Protein AF-A0A317Z436-F1 (afdb_monomer_lite)

Foldseek 3Di:
DADPAQAAPRHPVDDPVPVVSNVVSQVVLVVQQADEDQDDNHVVSCCVRHVDDPNRYDDPHDPVCVVVVVDPPVVVVVVVCVVVVHDDDDDDDDDDDD

Sequence (98 aa):
AGALKKFGLEDHSVDLTQKEHVDQYCAVYQATDKYLVGGQQMADCFEKAFGARYEQLLSFGSPRLTTYRHIDRHAHQQKLKKQLGIQNKVAVYLPTYR

Radius of gyration: 19.12 Å; chains: 1; bounding box: 45×23×46 Å

Structure (mmCIF, N/CA/C/O backbone):
data_AF-A0A317Z436-F1
#
_entry.id   AF-A0A317Z436-F1
#
loop_
_atom_site.group_PDB
_atom_site.id
_atom_site.type_symbol
_atom_site.label_atom_id
_atom_site.label_alt_id
_atom_site.label_comp_id
_atom_site.label_asym_id
_atom_site.label_entity_id
_atom_site.label_seq_id
_atom_site.pdbx_PDB_ins_code
_atom_site.Cartn_x
_atom_site.Cartn_y
_atom_site.Cartn_z
_atom_site.occupancy
_atom_site.B_iso_or_equiv
_atom_site.auth_seq_id
_atom_site.auth_comp_id
_atom_site.auth_asym_id
_atom_site.auth_atom_id
_atom_site.pdbx_PDB_model_num
ATOM 1 N N . ALA A 1 1 ? -1.750 7.491 2.960 1.00 50.31 1 ALA A N 1
ATOM 2 C CA . ALA A 1 1 ? -1.265 6.146 3.337 1.00 50.31 1 ALA A CA 1
ATOM 3 C C . ALA A 1 1 ? -0.104 5.811 2.419 1.00 50.31 1 ALA A C 1
ATOM 5 O O . ALA A 1 1 ? -0.363 5.550 1.263 1.00 50.31 1 ALA A O 1
ATOM 6 N N . GLY A 1 2 ? 1.143 5.922 2.872 1.00 59.59 2 GLY A N 1
ATOM 7 C CA . GLY A 1 2 ? 2.305 5.444 2.110 1.00 59.59 2 GLY A CA 1
ATOM 8 C C . GLY A 1 2 ? 2.693 4.040 2.569 1.00 59.59 2 GLY A C 1
ATOM 9 O O . GLY A 1 2 ? 2.213 3.583 3.611 1.00 59.59 2 GLY A O 1
ATOM 10 N N . ALA A 1 3 ? 3.552 3.358 1.818 1.00 79.19 3 ALA A N 1
ATOM 11 C CA . ALA A 1 3 ? 4.185 2.153 2.336 1.00 79.19 3 ALA A CA 1
ATOM 12 C C . ALA A 1 3 ? 5.232 2.525 3.394 1.00 79.19 3 ALA A C 1
ATOM 14 O O . ALA A 1 3 ? 5.934 3.524 3.264 1.00 79.19 3 ALA A O 1
ATOM 15 N N . LEU A 1 4 ? 5.330 1.717 4.450 1.00 85.06 4 LEU A N 1
ATOM 16 C CA . LEU A 1 4 ? 6.346 1.885 5.498 1.00 85.06 4 LEU A CA 1
ATOM 17 C C . LEU A 1 4 ? 7.667 1.189 5.146 1.00 85.06 4 LEU A C 1
ATOM 19 O O . LEU A 1 4 ? 8.717 1.559 5.659 1.00 85.06 4 LEU A O 1
ATOM 23 N N . LYS A 1 5 ? 7.602 0.167 4.291 1.00 90.56 5 LYS A N 1
ATOM 24 C CA . LYS A 1 5 ? 8.758 -0.558 3.764 1.00 90.56 5 LYS A CA 1
ATOM 25 C C . LYS A 1 5 ? 8.946 -0.183 2.301 1.00 90.56 5 LYS A C 1
ATOM 27 O O . LYS A 1 5 ? 7.969 0.173 1.643 1.00 90.56 5 LYS A O 1
ATOM 32 N N . LYS A 1 6 ? 10.175 -0.304 1.806 1.00 94.31 6 LYS A N 1
ATOM 33 C CA . LYS A 1 6 ? 10.424 -0.332 0.365 1.00 94.31 6 LYS A CA 1
ATOM 34 C C . LYS A 1 6 ? 9.883 -1.638 -0.220 1.00 94.31 6 LYS A C 1
ATOM 36 O O . LYS A 1 6 ? 9.806 -2.634 0.495 1.00 94.31 6 LYS A O 1
ATOM 41 N N . PHE A 1 7 ? 9.447 -1.590 -1.470 1.00 95.25 7 PHE A N 1
ATOM 42 C CA . PHE A 1 7 ? 8.847 -2.708 -2.194 1.00 95.25 7 PHE A CA 1
ATOM 43 C C . PHE A 1 7 ? 9.019 -2.477 -3.698 1.00 95.25 7 PHE A C 1
ATOM 45 O O . PHE A 1 7 ? 9.425 -1.397 -4.131 1.00 95.25 7 PHE A O 1
ATOM 52 N N . GLY A 1 8 ? 8.679 -3.489 -4.492 1.00 95.31 8 GLY A N 1
ATOM 53 C CA . GLY A 1 8 ? 8.833 -3.444 -5.940 1.00 95.31 8 GLY A CA 1
ATOM 54 C C . GLY A 1 8 ? 10.281 -3.190 -6.343 1.00 95.31 8 GLY A C 1
ATOM 55 O O . GLY A 1 8 ? 11.178 -3.811 -5.788 1.00 95.31 8 GLY A O 1
ATOM 56 N N . LEU A 1 9 ? 10.515 -2.276 -7.281 1.00 96.00 9 LEU A N 1
ATOM 57 C CA . LEU A 1 9 ? 11.865 -1.928 -7.734 1.00 96.00 9 LEU A CA 1
ATOM 58 C C . LEU A 1 9 ? 12.697 -1.194 -6.670 1.00 96.00 9 LEU A C 1
ATOM 60 O O . LEU A 1 9 ? 13.911 -1.099 -6.807 1.00 96.00 9 LEU A O 1
ATOM 64 N N . GLU A 1 10 ? 12.073 -0.682 -5.606 1.00 95.38 10 GLU A N 1
ATOM 65 C CA . GLU A 1 10 ? 12.801 -0.096 -4.476 1.00 95.38 10 GLU A CA 1
ATOM 66 C C . GLU A 1 10 ? 13.180 -1.136 -3.408 1.00 95.38 10 GLU A C 1
ATOM 68 O O . GLU A 1 10 ? 13.890 -0.797 -2.456 1.00 95.38 10 GLU A O 1
ATOM 73 N N . ASP A 1 11 ? 12.689 -2.376 -3.514 1.00 94.75 11 ASP A N 1
ATOM 74 C CA . ASP A 1 11 ? 13.004 -3.431 -2.554 1.00 94.75 11 ASP A CA 1
ATOM 75 C C . ASP A 1 11 ? 14.506 -3.752 -2.567 1.00 94.75 11 ASP A C 1
ATOM 77 O O . ASP A 1 11 ? 15.130 -3.870 -3.620 1.00 94.75 11 ASP A O 1
ATOM 81 N N . HIS A 1 12 ? 15.095 -3.916 -1.382 1.00 92.06 12 HIS A N 1
ATOM 82 C CA . HIS A 1 12 ? 16.523 -4.191 -1.250 1.00 92.06 12 HIS A CA 1
ATOM 83 C C . HIS A 1 12 ? 16.919 -5.565 -1.803 1.00 92.06 12 HIS A C 1
ATOM 85 O O . HIS A 1 12 ? 18.103 -5.815 -2.008 1.00 92.06 12 HIS A O 1
ATOM 91 N N . SER A 1 13 ? 15.965 -6.491 -1.955 1.00 91.06 13 SER A N 1
ATOM 92 C CA . SER A 1 13 ? 16.231 -7.821 -2.499 1.00 91.06 13 SER A CA 1
ATOM 93 C C . SER A 1 13 ? 16.292 -7.834 -4.024 1.00 91.06 13 SER A C 1
ATOM 95 O O . SER A 1 13 ? 16.621 -8.868 -4.600 1.00 91.06 13 SER A O 1
ATOM 97 N N . VAL A 1 14 ? 15.929 -6.731 -4.684 1.00 92.62 14 VAL A N 1
ATOM 98 C CA . VAL A 1 14 ? 15.920 -6.631 -6.143 1.00 92.62 14 VAL A CA 1
ATOM 99 C C . VAL A 1 14 ? 17.258 -6.073 -6.613 1.00 92.62 14 VAL A C 1
ATOM 101 O O . VAL A 1 14 ? 17.591 -4.914 -6.369 1.00 92.62 14 VAL A O 1
ATOM 104 N N . ASP A 1 15 ? 18.024 -6.902 -7.319 1.00 94.75 15 ASP A N 1
ATOM 105 C CA . ASP A 1 15 ? 19.227 -6.453 -8.011 1.00 94.75 15 ASP A CA 1
ATOM 106 C C . ASP A 1 15 ? 18.846 -5.764 -9.326 1.00 94.75 15 ASP A C 1
ATOM 108 O O . ASP A 1 15 ? 18.521 -6.406 -10.326 1.00 94.75 15 ASP A O 1
ATOM 112 N N . LEU A 1 16 ? 18.904 -4.433 -9.325 1.00 94.25 16 LEU A N 1
ATOM 113 C CA . LEU A 1 16 ? 18.575 -3.613 -10.491 1.00 94.25 16 LEU A CA 1
ATOM 114 C C . LEU A 1 16 ? 19.579 -3.753 -11.644 1.00 94.25 16 LEU A C 1
ATOM 116 O O . LEU A 1 16 ? 19.287 -3.325 -12.760 1.00 94.25 16 LEU A O 1
ATOM 120 N N . THR A 1 17 ? 20.754 -4.340 -11.401 1.00 96.00 17 THR A N 1
ATOM 121 C CA . THR A 1 17 ? 21.726 -4.631 -12.463 1.00 96.00 17 THR A CA 1
ATOM 122 C C . THR A 1 17 ? 21.353 -5.889 -13.247 1.00 96.00 17 THR A C 1
ATOM 124 O O . THR A 1 17 ? 21.742 -6.036 -14.409 1.00 96.00 17 THR A O 1
ATOM 127 N N . GLN A 1 18 ? 20.532 -6.767 -12.662 1.00 96.31 18 GLN A N 1
ATOM 128 C CA . GLN A 1 18 ? 20.086 -7.997 -13.296 1.00 96.31 18 GLN A CA 1
ATOM 129 C C . GLN A 1 18 ? 18.805 -7.776 -14.106 1.00 96.31 18 GLN A C 1
ATOM 131 O O . GLN A 1 18 ? 17.677 -7.954 -13.641 1.00 96.31 18 GLN A O 1
ATOM 136 N N . LYS A 1 19 ? 19.003 -7.424 -15.375 1.00 95.75 19 LYS A N 1
ATOM 137 C CA . LYS A 1 19 ? 17.932 -7.020 -16.288 1.00 95.75 19 LYS A CA 1
ATOM 138 C C . LYS A 1 19 ? 16.771 -8.015 -16.392 1.00 95.75 19 LYS A C 1
ATOM 140 O O . LYS A 1 19 ? 15.625 -7.596 -16.328 1.00 95.75 19 LYS A O 1
ATOM 145 N N . GLU A 1 20 ? 17.048 -9.314 -16.481 1.00 95.69 20 GLU A N 1
ATOM 146 C CA . GLU A 1 20 ? 15.998 -10.338 -16.605 1.00 95.69 20 GLU A CA 1
ATOM 147 C C . GLU A 1 20 ? 15.038 -10.350 -15.409 1.00 95.69 20 GLU A C 1
ATOM 149 O O . GLU A 1 20 ? 13.830 -10.503 -15.580 1.00 95.69 20 GLU A O 1
ATOM 154 N N . HIS A 1 21 ? 15.557 -10.157 -14.194 1.00 92.94 21 HIS A N 1
ATOM 155 C CA . HIS A 1 21 ? 14.727 -10.111 -12.992 1.00 92.94 21 HIS A CA 1
ATOM 156 C C . HIS A 1 21 ? 13.908 -8.823 -12.947 1.00 92.94 21 HIS A C 1
ATOM 158 O O . HIS A 1 21 ? 12.715 -8.860 -12.652 1.00 92.94 21 HIS A O 1
ATOM 164 N N . VAL A 1 22 ? 14.515 -7.689 -13.301 1.00 96.31 22 VAL A N 1
ATOM 165 C CA . VAL A 1 22 ? 13.791 -6.416 -13.412 1.00 96.31 22 VAL A CA 1
ATOM 166 C C . VAL A 1 22 ? 12.666 -6.518 -14.445 1.00 96.31 22 VAL A C 1
ATOM 168 O O . VAL A 1 22 ? 11.548 -6.085 -14.170 1.00 96.31 22 VAL A O 1
ATOM 171 N N . ASP A 1 23 ? 12.917 -7.145 -15.593 1.00 96.62 23 ASP A N 1
ATOM 172 C CA . ASP A 1 23 ? 11.928 -7.314 -16.659 1.00 96.62 23 ASP A CA 1
ATOM 173 C C . ASP A 1 23 ? 10.727 -8.160 -16.195 1.00 96.62 23 ASP A C 1
ATOM 175 O O . ASP A 1 23 ? 9.587 -7.841 -16.535 1.00 96.62 23 ASP A O 1
ATOM 179 N N . GLN A 1 24 ? 10.939 -9.175 -15.348 1.00 94.88 24 GLN A N 1
ATOM 180 C CA . GLN A 1 24 ? 9.847 -9.955 -14.744 1.00 94.88 24 GLN A CA 1
ATOM 181 C C . GLN A 1 24 ? 8.960 -9.106 -13.821 1.00 94.88 24 GLN A C 1
ATOM 183 O O . GLN A 1 24 ? 7.733 -9.199 -13.886 1.00 94.88 24 GLN A O 1
ATOM 188 N N . TYR A 1 25 ? 9.563 -8.253 -12.987 1.00 95.56 25 TYR A N 1
ATOM 189 C CA . TYR A 1 25 ? 8.822 -7.307 -12.145 1.00 95.56 25 TYR A CA 1
ATOM 190 C C . TYR A 1 25 ? 8.030 -6.320 -13.012 1.00 95.56 25 TYR A C 1
ATOM 192 O O . TYR A 1 25 ? 6.824 -6.138 -12.829 1.00 95.56 25 TYR A O 1
ATOM 200 N N . CYS A 1 26 ? 8.698 -5.732 -14.005 1.00 96.50 26 CYS A N 1
ATOM 201 C CA . CYS A 1 26 ? 8.100 -4.783 -14.934 1.00 96.50 26 CYS A CA 1
ATOM 202 C C . CYS A 1 26 ? 6.947 -5.393 -15.737 1.00 96.50 26 CYS A C 1
ATOM 204 O O . CYS A 1 26 ? 5.961 -4.697 -15.956 1.00 96.50 26 CYS A O 1
ATOM 206 N N . ALA A 1 27 ? 7.008 -6.671 -16.122 1.00 97.12 27 ALA A N 1
ATOM 207 C CA . ALA A 1 27 ? 5.922 -7.332 -16.846 1.00 97.12 27 ALA A CA 1
ATOM 208 C C . ALA A 1 27 ? 4.600 -7.314 -16.057 1.00 97.12 27 ALA A C 1
ATOM 210 O O . ALA A 1 27 ? 3.539 -7.051 -16.622 1.00 97.12 27 ALA A O 1
ATOM 211 N N . VAL A 1 28 ? 4.657 -7.522 -14.736 1.00 95.31 28 VAL A N 1
ATOM 212 C CA . VAL A 1 28 ? 3.476 -7.437 -13.859 1.00 95.31 28 VAL A CA 1
ATOM 213 C C . VAL A 1 28 ? 2.980 -5.995 -13.747 1.00 95.31 28 VAL A C 1
ATOM 215 O O . VAL A 1 28 ? 1.777 -5.735 -13.812 1.00 95.31 28 VAL A O 1
ATOM 218 N N . TYR A 1 29 ? 3.895 -5.039 -13.593 1.00 96.50 29 TYR A N 1
ATOM 219 C CA . TYR A 1 29 ? 3.531 -3.631 -13.421 1.00 96.50 29 TYR A CA 1
ATOM 220 C C . TYR A 1 29 ? 2.941 -3.029 -14.698 1.00 96.50 29 TYR A C 1
ATOM 222 O O . TYR A 1 29 ? 1.930 -2.334 -14.648 1.00 96.50 29 TYR A O 1
ATOM 230 N N . GLN A 1 30 ? 3.498 -3.371 -15.857 1.00 95.88 30 GLN A N 1
ATOM 231 C CA . GLN A 1 30 ? 3.020 -2.919 -17.164 1.00 95.88 30 GLN A CA 1
ATOM 232 C C . GLN A 1 30 ? 1.671 -3.532 -17.552 1.00 95.88 30 GLN A C 1
ATOM 234 O O . GLN A 1 30 ? 0.926 -2.912 -18.306 1.00 95.88 30 GLN A O 1
ATOM 239 N N . ALA A 1 31 ? 1.318 -4.698 -17.002 1.00 97.19 31 ALA A N 1
ATOM 240 C CA . ALA A 1 31 ? -0.010 -5.288 -17.160 1.00 97.19 31 ALA A CA 1
ATOM 241 C C . ALA A 1 31 ? -1.102 -4.562 -16.345 1.00 97.19 31 ALA A C 1
ATOM 243 O O . ALA A 1 31 ? -2.281 -4.883 -16.477 1.00 97.19 31 ALA A O 1
ATOM 244 N N . THR A 1 32 ? -0.736 -3.605 -15.483 1.00 96.75 32 THR A N 1
ATOM 245 C CA . THR A 1 32 ? -1.695 -2.870 -14.651 1.00 96.75 32 THR A CA 1
ATOM 246 C C . THR A 1 32 ? -2.121 -1.558 -15.314 1.00 96.75 32 THR A C 1
ATOM 248 O O . THR A 1 32 ? -1.367 -0.585 -15.362 1.00 96.75 32 THR A O 1
ATOM 251 N N . ASP A 1 33 ? -3.375 -1.485 -15.763 1.00 97.94 33 ASP A N 1
ATOM 252 C CA . ASP A 1 33 ? -3.907 -0.282 -16.417 1.00 97.94 33 ASP A CA 1
ATOM 253 C C . ASP A 1 33 ? -4.049 0.911 -15.467 1.00 97.94 33 ASP A C 1
ATOM 255 O O . ASP A 1 33 ? -3.777 2.055 -15.845 1.00 97.94 33 ASP A O 1
ATOM 259 N N . LYS A 1 34 ? -4.519 0.653 -14.239 1.00 97.75 34 LYS A N 1
ATOM 260 C CA . LYS A 1 34 ? -4.818 1.670 -13.227 1.00 97.75 34 LYS A CA 1
ATOM 261 C C . LYS A 1 34 ? -4.479 1.183 -11.820 1.00 97.75 34 LYS A C 1
ATOM 263 O O . LYS A 1 34 ? -4.771 0.047 -11.459 1.00 97.75 34 LYS A O 1
ATOM 268 N N . TYR A 1 35 ? -3.976 2.091 -10.993 1.00 96.62 35 TYR A N 1
ATOM 269 C CA . TYR A 1 35 ? -3.699 1.889 -9.578 1.00 96.62 35 TYR A CA 1
ATOM 270 C C . TYR A 1 35 ? -4.607 2.770 -8.729 1.00 96.62 35 TYR A C 1
ATOM 272 O O . TYR A 1 35 ? -4.612 3.990 -8.868 1.00 96.62 35 TYR A O 1
ATOM 280 N N . LEU A 1 36 ? -5.336 2.170 -7.791 1.00 96.06 36 LEU A N 1
ATOM 281 C CA . LEU A 1 36 ? -6.028 2.930 -6.753 1.00 96.06 36 LEU A CA 1
ATOM 282 C C . LEU A 1 36 ? -5.023 3.394 -5.701 1.00 96.06 36 LEU A C 1
ATOM 284 O O . LEU A 1 36 ? -4.294 2.578 -5.137 1.00 96.06 36 LEU A O 1
ATOM 288 N N . VAL A 1 37 ? -5.024 4.691 -5.401 1.00 95.25 37 VAL A N 1
ATOM 289 C CA . VAL A 1 37 ? -4.126 5.278 -4.404 1.00 95.25 37 VAL A CA 1
ATOM 290 C C . VAL A 1 37 ? -4.892 5.920 -3.253 1.00 95.25 37 VAL A C 1
ATOM 292 O O . VAL A 1 37 ? -5.913 6.591 -3.414 1.00 95.25 37 VAL A O 1
ATOM 295 N N . GLY A 1 38 ? -4.370 5.696 -2.045 1.00 91.94 38 GLY A N 1
ATOM 296 C CA . GLY A 1 38 ? -4.924 6.184 -0.782 1.00 91.94 38 GLY A CA 1
ATOM 297 C C . GLY A 1 38 ? -4.675 7.669 -0.496 1.00 91.94 38 GLY A C 1
ATOM 298 O O . GLY A 1 38 ? -5.163 8.181 0.509 1.00 91.94 38 GLY A O 1
ATOM 299 N N . GLY A 1 39 ? -3.854 8.330 -1.310 1.00 91.81 39 GLY A N 1
ATOM 300 C CA . GLY A 1 39 ? -3.399 9.710 -1.146 1.00 91.81 39 GLY A CA 1
ATOM 301 C C . GLY A 1 39 ? -2.043 9.925 -1.821 1.00 91.81 39 GLY A C 1
ATOM 302 O O . GLY A 1 39 ? -1.428 8.957 -2.268 1.00 91.81 39 GLY A O 1
ATOM 303 N N . GLN A 1 40 ? -1.568 11.174 -1.849 1.00 93.25 40 GLN A N 1
ATOM 304 C CA . GLN A 1 40 ? -0.376 11.560 -2.616 1.00 93.25 40 GLN A CA 1
ATOM 305 C C . GLN A 1 40 ? 0.871 10.749 -2.248 1.00 93.25 40 GLN A C 1
ATOM 307 O O . GLN A 1 40 ? 1.548 10.248 -3.131 1.00 93.25 40 GLN A O 1
ATOM 312 N N . GLN A 1 41 ? 1.119 10.488 -0.959 1.00 94.06 41 GLN A N 1
ATOM 313 C CA . GLN A 1 41 ? 2.303 9.704 -0.583 1.00 94.06 41 GLN A CA 1
ATOM 314 C C . GLN A 1 41 ? 2.289 8.275 -1.156 1.00 94.06 41 GLN A C 1
ATOM 316 O O . GLN A 1 41 ? 3.342 7.675 -1.323 1.00 94.06 41 GLN A O 1
ATOM 321 N N . MET A 1 42 ? 1.109 7.700 -1.427 1.00 95.06 42 MET A N 1
ATOM 322 C CA . MET A 1 42 ? 1.010 6.384 -2.070 1.00 95.06 42 MET A CA 1
ATOM 323 C C . MET A 1 42 ? 1.324 6.461 -3.559 1.00 95.06 42 MET A C 1
ATOM 325 O O . MET A 1 42 ? 1.978 5.563 -4.075 1.00 95.06 42 MET A O 1
ATOM 329 N N . ALA A 1 43 ? 0.843 7.520 -4.219 1.00 96.00 43 ALA A N 1
ATOM 330 C CA . ALA A 1 43 ? 1.148 7.807 -5.614 1.00 96.00 43 ALA A CA 1
ATOM 331 C C . ALA A 1 43 ? 2.664 7.902 -5.807 1.00 96.00 43 ALA A C 1
ATOM 333 O O . ALA A 1 43 ? 3.215 7.118 -6.572 1.00 96.00 43 ALA A O 1
ATOM 334 N N . ASP A 1 44 ? 3.340 8.722 -4.998 1.00 95.38 44 ASP A N 1
ATOM 335 C CA . ASP A 1 44 ? 4.796 8.895 -5.062 1.00 95.38 44 ASP A CA 1
ATOM 33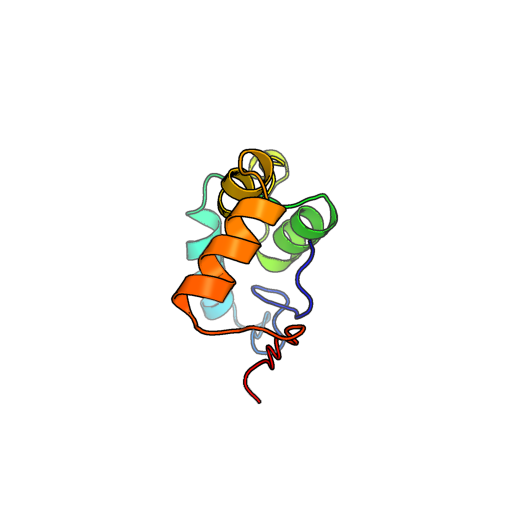6 C C . ASP A 1 44 ? 5.554 7.569 -4.851 1.00 95.38 44 ASP A C 1
ATOM 338 O O . ASP A 1 44 ? 6.583 7.320 -5.478 1.00 95.38 44 ASP A O 1
ATOM 342 N N . CYS A 1 45 ? 5.059 6.698 -3.960 1.00 95.88 45 CYS A N 1
ATOM 343 C CA . CYS A 1 45 ? 5.626 5.361 -3.780 1.00 95.88 45 CYS A CA 1
ATOM 344 C C . CYS A 1 45 ? 5.412 4.474 -5.014 1.00 95.88 45 CYS A C 1
ATOM 346 O O . CYS A 1 45 ? 6.313 3.734 -5.384 1.00 95.88 45 CYS A O 1
ATOM 348 N N . PHE A 1 46 ? 4.235 4.505 -5.642 1.00 96.88 46 PHE A N 1
ATOM 349 C CA . PHE A 1 46 ? 3.926 3.649 -6.794 1.00 96.88 46 PHE A CA 1
ATOM 350 C C . PHE A 1 46 ? 4.664 4.090 -8.058 1.00 96.88 46 PHE A C 1
ATOM 352 O O . PHE A 1 46 ? 5.101 3.239 -8.830 1.00 96.88 46 PHE A O 1
ATOM 359 N N . GLU A 1 47 ? 4.873 5.391 -8.243 1.00 96.56 47 GLU A N 1
ATOM 360 C CA . GLU A 1 47 ? 5.722 5.912 -9.318 1.00 96.56 47 GLU A CA 1
ATOM 361 C C . GLU A 1 47 ? 7.143 5.339 -9.221 1.00 96.56 47 GLU A C 1
ATOM 363 O O . GLU A 1 47 ? 7.682 4.848 -10.209 1.00 96.56 47 GLU A O 1
ATOM 368 N N . LYS A 1 48 ? 7.728 5.309 -8.017 1.00 95.75 48 LYS A N 1
ATOM 369 C CA . LYS A 1 48 ? 9.096 4.809 -7.796 1.00 95.75 48 LYS A CA 1
ATOM 370 C C . LYS A 1 48 ? 9.194 3.284 -7.797 1.00 95.75 48 LYS A C 1
ATOM 372 O O . LYS A 1 48 ? 10.076 2.724 -8.437 1.00 95.75 48 LYS A O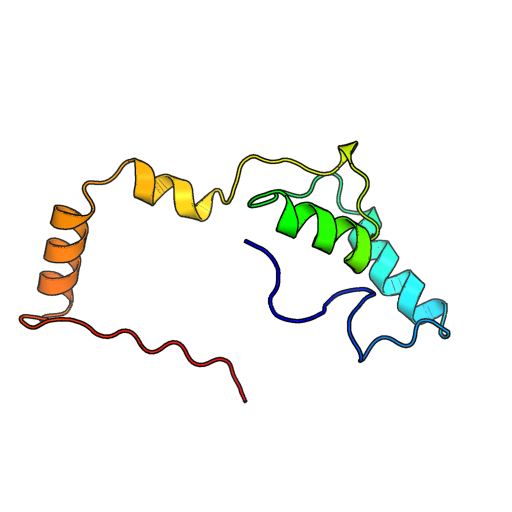 1
ATOM 377 N N . ALA A 1 49 ? 8.294 2.610 -7.086 1.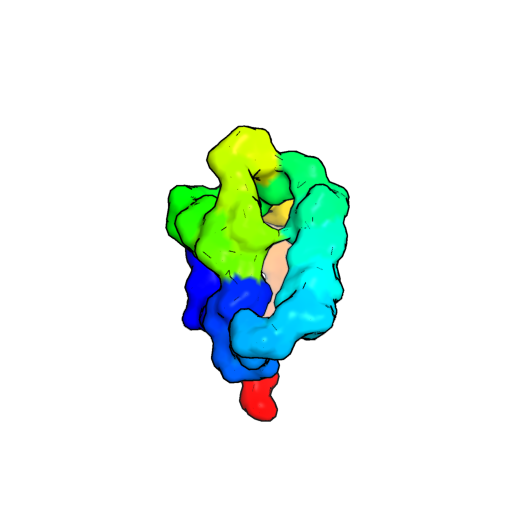00 96.69 49 ALA A N 1
ATOM 378 C CA . ALA A 1 49 ? 8.353 1.166 -6.884 1.00 96.69 49 ALA A CA 1
ATOM 379 C C . ALA A 1 49 ? 7.865 0.364 -8.096 1.00 96.69 49 ALA A C 1
ATOM 381 O O . ALA A 1 49 ? 8.335 -0.753 -8.311 1.00 96.69 49 ALA A O 1
ATOM 382 N N . PHE A 1 50 ? 6.913 0.903 -8.862 1.00 97.25 50 PHE A N 1
ATOM 383 C CA . PHE A 1 50 ? 6.288 0.202 -9.987 1.00 97.25 50 PHE A CA 1
ATOM 384 C C . PHE A 1 50 ? 6.555 0.862 -11.341 1.00 97.25 50 PHE A C 1
ATOM 386 O O . PHE A 1 50 ? 6.230 0.270 -12.367 1.00 97.25 50 PHE A O 1
ATOM 393 N N . GLY A 1 51 ? 7.110 2.079 -11.374 1.00 96.44 51 GLY A N 1
ATOM 394 C CA . GLY A 1 51 ? 7.180 2.862 -12.610 1.00 96.44 51 GLY A CA 1
ATOM 395 C C . GLY A 1 51 ? 5.802 3.330 -13.088 1.00 96.44 51 GLY A C 1
ATOM 396 O O . GLY A 1 51 ? 5.604 3.536 -14.285 1.00 96.44 51 GLY A O 1
ATOM 397 N N . ALA A 1 52 ? 4.826 3.445 -12.179 1.00 97.56 52 ALA A N 1
ATOM 398 C CA . ALA A 1 52 ? 3.480 3.883 -12.528 1.00 97.56 52 ALA A CA 1
ATOM 399 C C . ALA A 1 52 ? 3.502 5.316 -13.081 1.00 97.56 52 ALA A C 1
ATOM 401 O O . ALA A 1 52 ? 4.194 6.181 -12.550 1.00 97.56 52 ALA A O 1
ATOM 402 N N . ARG A 1 53 ? 2.725 5.582 -14.135 1.00 97.19 53 ARG A N 1
ATOM 403 C CA . ARG A 1 53 ? 2.552 6.938 -14.679 1.00 97.19 53 ARG A CA 1
ATOM 404 C C . ARG A 1 53 ? 1.390 7.650 -14.008 1.00 97.19 53 ARG A C 1
ATOM 406 O O . ARG A 1 53 ? 0.425 6.998 -13.609 1.00 97.19 53 ARG A O 1
ATOM 413 N N . TYR A 1 54 ? 1.429 8.980 -13.986 1.00 95.88 54 TYR A N 1
ATOM 414 C CA . TYR A 1 54 ? 0.380 9.815 -13.400 1.00 95.88 54 TYR A CA 1
ATOM 415 C C . TYR A 1 54 ? -1.028 9.440 -13.893 1.00 95.88 54 TYR A C 1
ATOM 417 O O . TYR A 1 54 ? -1.949 9.294 -13.092 1.00 95.88 54 TYR A O 1
ATOM 425 N N . GLU A 1 55 ? -1.200 9.175 -15.192 1.00 97.19 55 GLU A N 1
ATOM 426 C CA . GLU A 1 55 ? -2.505 8.831 -15.773 1.00 97.19 55 GLU A CA 1
ATOM 427 C C . GLU A 1 55 ? -3.013 7.456 -15.321 1.00 97.19 55 GLU A C 1
ATOM 429 O O . GLU A 1 55 ? -4.199 7.150 -15.473 1.00 97.19 55 GLU A O 1
ATOM 434 N N . GLN A 1 56 ? -2.131 6.598 -14.800 1.00 97.69 56 GLN A N 1
ATOM 435 C CA . GLN A 1 56 ? -2.494 5.303 -14.232 1.00 97.69 56 GLN A CA 1
ATOM 436 C C . GLN A 1 56 ? -2.979 5.433 -12.781 1.00 97.69 56 GLN A C 1
ATOM 438 O O . GLN A 1 56 ? -3.600 4.504 -12.275 1.00 97.69 56 GLN A O 1
ATOM 443 N N . LEU A 1 57 ? -2.754 6.560 -12.102 1.00 97.69 57 LEU A N 1
ATOM 444 C CA . LEU A 1 57 ? -3.059 6.723 -10.680 1.00 97.69 57 LEU A CA 1
ATOM 445 C C . LEU A 1 57 ? -4.477 7.273 -10.460 1.00 97.69 57 LEU A C 1
ATOM 447 O O . LEU A 1 57 ? -4.854 8.326 -10.966 1.00 97.69 57 LEU A O 1
ATOM 451 N N . LEU A 1 58 ? -5.271 6.563 -9.658 1.00 97.12 58 LEU A N 1
ATOM 452 C CA . LEU A 1 58 ? -6.653 6.900 -9.321 1.00 97.12 58 LEU A CA 1
ATOM 453 C C . LEU A 1 58 ? -6.782 7.234 -7.829 1.00 97.12 58 LEU A C 1
ATOM 455 O O . LEU A 1 58 ? -6.844 6.347 -6.972 1.00 97.12 58 LEU A O 1
ATOM 459 N N . SER A 1 59 ? -6.870 8.524 -7.514 1.00 93.88 59 SER A N 1
ATOM 460 C CA . SER A 1 59 ? -6.903 9.058 -6.141 1.00 93.88 59 SER A CA 1
ATOM 461 C C . SER A 1 59 ? -8.275 8.973 -5.464 1.00 93.88 59 SER A C 1
ATOM 463 O O . SER A 1 59 ? -8.782 9.955 -4.926 1.00 93.88 59 SER A O 1
ATOM 465 N N . PHE A 1 60 ? -8.886 7.787 -5.464 1.00 92.56 60 PHE A N 1
ATOM 466 C CA . PHE A 1 60 ? -10.201 7.552 -4.851 1.00 92.56 60 PHE A CA 1
ATOM 467 C C . PHE A 1 60 ? -10.143 7.030 -3.410 1.00 92.56 60 PHE A C 1
ATOM 469 O O . PHE A 1 60 ? -11.179 6.880 -2.758 1.00 92.56 60 PHE A O 1
ATOM 476 N N . GLY A 1 61 ? -8.950 6.770 -2.873 1.00 90.12 61 GLY A N 1
ATOM 477 C CA . GLY A 1 61 ? -8.809 6.126 -1.574 1.00 90.12 61 GLY A CA 1
ATOM 478 C C . GLY A 1 61 ? -8.882 4.599 -1.664 1.00 90.12 61 GLY A C 1
ATOM 479 O O . GLY A 1 61 ? -8.727 4.005 -2.727 1.00 90.12 61 GLY A O 1
ATOM 480 N N . SER A 1 62 ? -9.114 3.943 -0.523 1.00 88.56 62 SER A N 1
ATOM 481 C CA . SER A 1 62 ? -9.272 2.486 -0.457 1.00 88.56 62 SER A CA 1
ATOM 482 C C . SER A 1 62 ? -10.758 2.112 -0.411 1.00 88.56 62 SER A C 1
ATOM 484 O O . SER A 1 62 ? -11.409 2.439 0.588 1.00 88.56 62 SER A O 1
ATOM 486 N N . PRO A 1 63 ? -11.294 1.374 -1.406 1.00 90.81 63 PRO A N 1
ATOM 487 C CA . PRO A 1 63 ? -12.691 0.930 -1.403 1.00 90.81 63 PRO A CA 1
ATOM 488 C C . PRO A 1 63 ? -13.079 0.142 -0.145 1.00 90.81 63 PRO A C 1
ATOM 490 O O . PRO A 1 63 ? -14.204 0.240 0.339 1.00 90.81 63 PRO A O 1
ATOM 493 N N . ARG A 1 64 ? -12.123 -0.586 0.450 1.00 89.94 64 ARG A N 1
ATOM 494 C CA . ARG A 1 64 ? -12.317 -1.330 1.704 1.00 89.94 64 ARG A CA 1
ATOM 495 C C . ARG A 1 64 ? -12.703 -0.425 2.878 1.00 89.94 64 ARG A C 1
ATOM 497 O O . ARG A 1 64 ? -13.360 -0.878 3.811 1.00 89.94 64 ARG A O 1
ATOM 504 N N . LEU A 1 65 ? -12.291 0.841 2.853 1.00 89.38 65 LEU A N 1
ATOM 505 C CA . L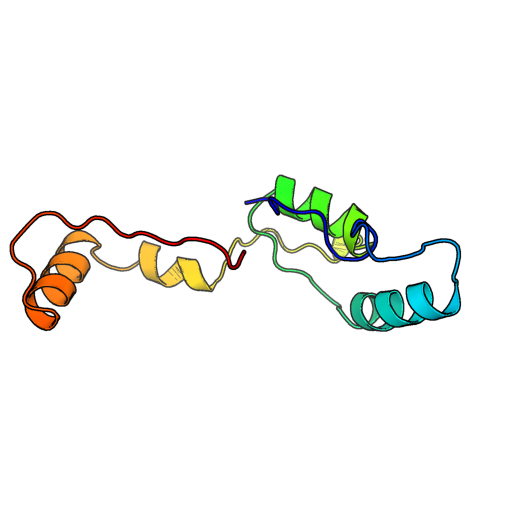EU A 1 65 ? -12.606 1.800 3.909 1.00 89.38 65 LEU A CA 1
ATOM 506 C C . LEU A 1 65 ? -13.973 2.470 3.717 1.00 89.38 65 LEU A C 1
ATOM 508 O O . LEU A 1 65 ? -14.483 3.072 4.662 1.00 89.38 65 LEU A O 1
ATOM 512 N N . THR A 1 66 ? -14.584 2.346 2.534 1.00 90.19 66 THR A N 1
ATOM 513 C CA . THR A 1 66 ? -15.840 3.023 2.189 1.00 90.19 66 THR A CA 1
ATOM 514 C C . THR A 1 66 ? -16.976 2.631 3.130 1.00 90.19 66 THR A C 1
ATOM 516 O O . THR A 1 66 ? -17.669 3.508 3.635 1.00 90.19 66 THR A O 1
ATOM 519 N N . THR A 1 67 ? -17.122 1.346 3.471 1.00 89.88 67 THR A N 1
ATOM 520 C CA . THR A 1 67 ? -18.167 0.873 4.399 1.00 89.88 67 THR A CA 1
ATOM 521 C C . THR A 1 67 ? -18.137 1.613 5.737 1.00 89.88 67 THR A C 1
ATOM 523 O O . THR A 1 67 ? -19.187 1.977 6.259 1.00 89.88 67 THR A O 1
ATOM 526 N N . TYR A 1 68 ? -16.948 1.917 6.268 1.00 89.62 68 TYR A N 1
ATOM 527 C CA . TYR A 1 68 ? -16.791 2.588 7.563 1.00 89.62 68 TYR A CA 1
ATOM 528 C C . TYR A 1 68 ? -17.225 4.059 7.562 1.00 89.62 68 TYR A C 1
ATOM 530 O O . TYR A 1 68 ? -17.355 4.643 8.637 1.00 89.62 68 TYR A O 1
ATOM 538 N N . ARG A 1 69 ? -17.467 4.652 6.385 1.00 87.69 69 ARG A N 1
ATOM 539 C CA . ARG A 1 69 ? -18.055 5.993 6.250 1.00 87.69 69 ARG A CA 1
ATOM 540 C C . ARG A 1 69 ? -19.580 5.992 6.342 1.00 87.69 69 ARG A C 1
ATOM 542 O O . ARG A 1 69 ? -20.155 7.037 6.619 1.00 87.69 69 ARG A O 1
ATOM 549 N N . HIS A 1 70 ? -20.222 4.848 6.109 1.00 91.88 70 HIS A N 1
ATOM 550 C CA . HIS A 1 70 ? -21.680 4.743 5.991 1.00 91.88 70 HIS A CA 1
ATOM 551 C C . HIS A 1 70 ? -22.342 4.002 7.156 1.00 91.88 70 HIS A C 1
ATOM 553 O O . HIS A 1 70 ? -23.565 3.919 7.209 1.00 91.88 70 HIS A O 1
ATOM 559 N N . ILE A 1 71 ? -21.557 3.455 8.087 1.00 94.38 71 ILE A N 1
ATOM 560 C CA . ILE A 1 71 ? -22.080 2.770 9.271 1.00 94.38 71 ILE A CA 1
ATOM 561 C C . ILE A 1 71 ? -21.990 3.653 10.513 1.00 94.38 71 ILE A C 1
ATOM 563 O O . ILE A 1 71 ? -21.034 4.410 10.692 1.00 94.38 71 ILE A O 1
ATOM 567 N N . ASP A 1 72 ? -22.939 3.472 11.432 1.00 95.69 72 ASP A N 1
ATOM 568 C CA . ASP A 1 72 ? -22.769 3.931 12.807 1.00 95.69 72 ASP A CA 1
ATOM 5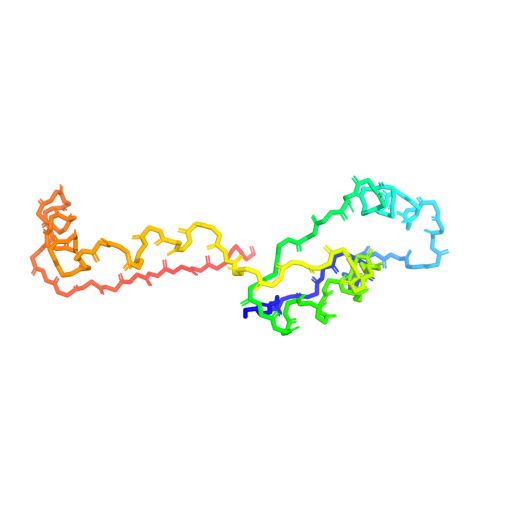69 C C . ASP A 1 72 ? -21.665 3.098 13.470 1.00 95.69 72 ASP A C 1
ATOM 571 O O . ASP A 1 72 ? -21.839 1.930 13.838 1.00 95.69 72 ASP A O 1
ATOM 575 N N . ARG A 1 73 ? -20.493 3.719 13.608 1.00 92.69 73 ARG A N 1
ATOM 576 C CA . ARG A 1 73 ? -19.300 3.099 14.186 1.00 92.69 73 ARG A CA 1
ATOM 577 C C . ARG A 1 73 ? -19.513 2.685 15.641 1.00 92.69 73 ARG A C 1
ATOM 579 O O . ARG A 1 73 ? -18.989 1.646 16.040 1.00 92.69 73 ARG A O 1
ATOM 586 N N . HIS A 1 74 ? -20.271 3.454 16.423 1.00 93.12 74 HIS A N 1
ATOM 587 C CA . HIS A 1 74 ? -20.530 3.143 17.827 1.00 93.12 74 HIS A CA 1
ATOM 588 C C . HIS A 1 74 ? -21.464 1.943 17.949 1.00 93.12 74 HIS A C 1
ATOM 590 O O . HIS A 1 74 ? -21.135 0.991 18.660 1.00 93.12 74 HIS A O 1
ATOM 596 N N . ALA A 1 75 ? -22.571 1.935 17.205 1.00 95.88 75 ALA A N 1
ATOM 597 C CA . ALA A 1 75 ? -23.491 0.800 17.187 1.00 95.88 75 ALA A CA 1
ATOM 598 C C . ALA A 1 75 ? -22.800 -0.479 16.685 1.00 95.88 75 ALA A C 1
ATOM 600 O O . ALA A 1 75 ? -22.932 -1.546 17.292 1.00 95.88 75 ALA A O 1
ATOM 601 N N . HIS A 1 76 ? -21.997 -0.372 15.622 1.00 94.44 76 HIS A N 1
ATOM 602 C CA . HIS A 1 76 ? -21.241 -1.499 15.080 1.00 94.44 76 HIS A CA 1
ATOM 603 C C . HIS A 1 76 ? -20.215 -2.046 16.083 1.00 94.44 76 HIS A C 1
ATOM 605 O O . HIS A 1 76 ? -20.127 -3.259 16.281 1.00 94.44 76 HIS A O 1
ATOM 611 N N . GLN A 1 77 ? -19.490 -1.164 16.778 1.00 93.31 77 GLN A N 1
ATOM 612 C CA . GLN A 1 77 ? -18.555 -1.555 17.832 1.00 93.31 77 GLN A CA 1
ATOM 613 C C . GLN A 1 77 ? -19.262 -2.276 18.990 1.00 93.31 77 GLN A C 1
ATOM 615 O O . GLN A 1 77 ? -18.759 -3.295 19.461 1.00 93.31 77 GLN A O 1
ATOM 620 N N . GLN A 1 78 ? -20.419 -1.784 19.450 1.00 95.12 78 GLN A N 1
ATOM 621 C CA . GLN A 1 78 ? -21.173 -2.433 20.532 1.00 95.12 78 GLN A CA 1
ATOM 622 C C . GLN A 1 78 ? -21.711 -3.804 20.115 1.00 95.12 78 GLN A C 1
ATOM 624 O O . GLN A 1 78 ? -21.625 -4.763 20.884 1.00 95.12 78 GLN A O 1
ATOM 629 N N . LYS A 1 79 ? -22.199 -3.927 18.874 1.00 96.31 79 LYS A N 1
ATOM 630 C CA . LYS A 1 79 ? -22.617 -5.213 18.304 1.00 96.31 79 LYS A CA 1
ATOM 631 C C . LYS A 1 79 ? -21.464 -6.222 18.305 1.00 96.31 79 LYS A C 1
ATOM 633 O O . LYS A 1 79 ? -21.645 -7.330 18.804 1.00 96.31 79 LYS A O 1
ATOM 638 N N . LEU A 1 80 ? -20.288 -5.828 17.812 1.00 95.44 80 LEU A N 1
ATOM 639 C CA . LEU A 1 80 ? -19.091 -6.677 17.790 1.00 95.44 80 LEU A CA 1
ATOM 640 C C . LEU A 1 80 ? -18.654 -7.091 19.197 1.00 95.44 80 LEU A C 1
ATOM 642 O O . LEU A 1 80 ? -18.406 -8.267 19.444 1.00 95.44 80 LEU A O 1
ATOM 646 N N . LYS A 1 81 ? -18.614 -6.144 20.140 1.00 96.62 81 LYS A N 1
ATOM 647 C CA . LYS A 1 81 ? -18.300 -6.436 21.543 1.00 96.62 81 LYS A CA 1
ATOM 648 C C . LYS A 1 81 ? -19.246 -7.471 22.139 1.00 96.62 81 LYS A C 1
ATOM 650 O O . LYS A 1 81 ? -18.780 -8.419 22.760 1.00 96.62 81 LYS A O 1
ATOM 655 N N . LYS A 1 82 ? -20.555 -7.326 21.907 1.00 97.19 82 LYS A N 1
ATOM 656 C CA . LYS A 1 82 ? -21.561 -8.287 22.374 1.00 97.19 82 LYS A CA 1
ATOM 657 C C . LYS A 1 82 ? -21.359 -9.668 21.747 1.00 97.19 82 LYS A C 1
ATOM 659 O O . LYS A 1 82 ? -21.405 -10.658 22.465 1.00 97.19 82 LYS A O 1
ATOM 664 N N . GLN A 1 83 ? -21.108 -9.735 20.437 1.00 97.81 83 GLN A N 1
ATOM 665 C CA . GLN A 1 83 ? -20.859 -10.995 19.723 1.00 97.81 83 GLN A CA 1
ATOM 666 C C . GLN A 1 83 ? -19.603 -11.722 20.222 1.00 97.81 83 GLN A C 1
ATOM 668 O O . GLN A 1 83 ? -19.593 -12.945 20.275 1.00 97.81 83 GLN A O 1
ATOM 673 N N . LEU A 1 84 ? -18.568 -10.973 20.604 1.00 96.81 84 LEU A N 1
ATOM 674 C CA . LEU A 1 84 ? -17.296 -11.508 21.097 1.00 96.81 84 LEU A CA 1
ATOM 675 C C . LEU A 1 84 ? -17.237 -11.640 22.632 1.00 96.81 84 LEU A C 1
ATOM 677 O O . LEU A 1 84 ? -16.195 -12.007 23.166 1.00 96.81 84 LEU A O 1
ATOM 681 N N . GLY A 1 85 ? -18.315 -11.311 23.355 1.00 97.44 85 GLY A N 1
ATOM 682 C CA . GLY A 1 85 ? -18.360 -11.379 24.821 1.00 97.44 85 GLY A CA 1
ATOM 683 C C . GLY A 1 85 ? -17.467 -10.360 25.550 1.00 97.44 85 GLY A C 1
ATOM 684 O O . GLY A 1 85 ? -17.085 -10.582 26.695 1.00 97.44 85 GLY A O 1
ATOM 685 N N . ILE A 1 86 ? -17.118 -9.237 24.917 1.00 97.00 86 ILE A N 1
ATOM 686 C CA . ILE A 1 86 ? -16.174 -8.247 25.456 1.00 97.00 86 ILE A CA 1
ATOM 687 C C . ILE A 1 86 ? -16.912 -7.121 26.188 1.00 97.00 86 ILE A C 1
ATOM 689 O O . ILE A 1 86 ? -17.620 -6.326 25.570 1.00 97.00 86 ILE A O 1
ATOM 693 N N . GLN A 1 87 ? -16.662 -6.972 27.490 1.00 94.88 87 GLN A N 1
ATOM 694 C CA . GLN A 1 87 ? -17.266 -5.911 28.314 1.00 94.88 87 GLN A CA 1
ATOM 695 C C . GLN A 1 87 ? -16.338 -4.698 28.512 1.00 94.88 87 GLN A C 1
ATOM 697 O O . GLN A 1 87 ? -16.786 -3.552 28.542 1.00 94.88 87 GLN A O 1
ATOM 702 N N . ASN A 1 88 ? -15.026 -4.929 28.560 1.00 94.88 88 ASN A N 1
ATOM 703 C CA . ASN A 1 88 ? -14.029 -3.909 28.891 1.00 94.88 88 ASN A CA 1
ATOM 704 C C . ASN A 1 88 ? -13.539 -3.117 27.664 1.00 94.88 88 ASN A C 1
ATOM 706 O O . ASN A 1 88 ? -13.997 -3.309 26.530 1.00 94.88 88 ASN A O 1
ATOM 710 N N . LYS A 1 89 ? -12.612 -2.175 27.879 1.00 94.56 89 LYS A N 1
ATOM 711 C CA . LYS A 1 89 ? -11.867 -1.522 26.788 1.00 94.56 89 LYS A CA 1
ATOM 712 C C . LYS A 1 89 ? -11.049 -2.569 26.019 1.00 94.56 89 LYS A C 1
ATOM 714 O O . LYS A 1 89 ? -10.617 -3.562 26.594 1.00 94.56 89 LYS A O 1
ATOM 719 N N . VAL A 1 90 ? -10.859 -2.339 24.722 1.00 93.31 90 VAL A N 1
ATOM 720 C CA . VAL A 1 90 ? -10.149 -3.258 23.821 1.00 93.31 90 VAL A CA 1
ATOM 721 C C . VAL A 1 90 ? -8.831 -2.625 23.407 1.00 93.31 90 VAL A C 1
ATOM 723 O O . VAL A 1 90 ? -8.825 -1.491 22.934 1.00 93.31 90 VAL A O 1
ATOM 726 N N . ALA A 1 91 ? -7.742 -3.374 23.551 1.00 94.38 91 ALA A N 1
ATOM 727 C CA . ALA A 1 91 ? -6.477 -3.102 22.884 1.00 94.38 91 ALA A CA 1
ATOM 728 C C . ALA A 1 91 ? -6.304 -4.126 21.757 1.00 94.38 91 ALA A C 1
ATOM 730 O O . ALA A 1 91 ? -6.537 -5.316 21.966 1.00 94.38 91 ALA A O 1
ATOM 731 N N . VAL A 1 92 ? -5.919 -3.668 20.565 1.00 93.81 92 VAL A N 1
ATOM 732 C CA . VAL A 1 92 ? -5.647 -4.544 19.418 1.00 93.81 92 VAL A CA 1
ATOM 733 C C . VAL A 1 92 ? -4.153 -4.488 19.134 1.00 93.81 92 VAL A C 1
ATOM 735 O O . VAL A 1 92 ? -3.622 -3.422 18.828 1.00 93.81 92 VAL A O 1
ATOM 738 N N . TYR A 1 93 ? -3.478 -5.630 19.251 1.00 96.25 93 TYR A N 1
ATOM 739 C CA . TYR A 1 93 ? -2.057 -5.764 18.948 1.00 96.25 93 TYR A CA 1
ATOM 740 C C . TYR A 1 93 ? -1.885 -6.420 17.577 1.00 96.25 93 TYR A C 1
ATOM 742 O O . TYR A 1 93 ? -2.348 -7.537 17.362 1.00 96.25 93 TYR A O 1
ATOM 750 N N . LEU A 1 94 ? -1.249 -5.705 16.646 1.00 95.94 94 LEU A N 1
ATOM 751 C CA . LEU A 1 94 ? -1.057 -6.127 15.254 1.00 95.94 94 LEU A CA 1
ATOM 752 C C . LEU A 1 94 ? 0.441 -6.097 14.900 1.00 95.94 94 LEU A C 1
ATOM 754 O O . LEU A 1 94 ? 0.878 -5.192 14.185 1.00 95.94 94 LEU A O 1
ATOM 758 N N . PRO A 1 95 ? 1.261 -7.019 15.436 1.00 95.69 95 PRO A N 1
ATOM 759 C CA . PRO A 1 95 ? 2.669 -7.095 15.069 1.00 95.69 95 PRO A CA 1
ATOM 760 C C . PRO A 1 95 ? 2.820 -7.557 13.618 1.00 95.69 95 PRO A C 1
ATOM 762 O O . PRO A 1 95 ? 2.061 -8.399 13.138 1.00 95.69 95 PRO A O 1
ATOM 765 N N . THR A 1 96 ? 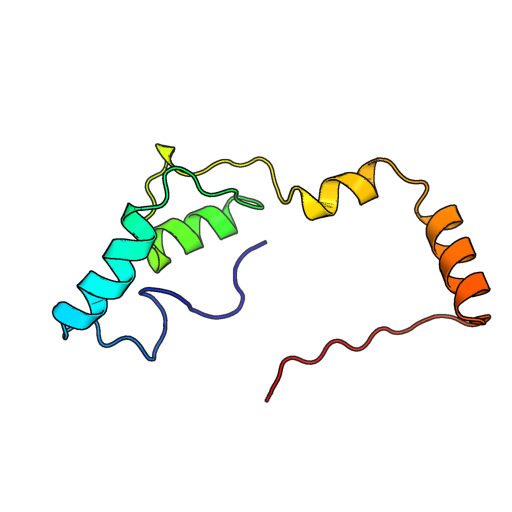3.833 -7.049 12.920 1.00 92.50 96 THR A N 1
ATOM 766 C CA . THR A 1 96 ? 4.279 -7.669 11.668 1.00 92.50 96 THR A CA 1
ATOM 767 C C . THR A 1 96 ? 5.046 -8.952 11.971 1.00 92.50 96 THR A C 1
ATOM 769 O O . THR A 1 96 ? 5.671 -9.059 13.029 1.00 92.50 96 THR A O 1
ATOM 772 N N . TYR A 1 97 ? 5.047 -9.896 11.027 1.00 91.88 97 TYR A N 1
ATOM 773 C CA . TYR A 1 97 ? 5.947 -11.049 11.073 1.00 91.88 97 TYR A CA 1
ATOM 774 C C . TYR A 1 97 ? 7.405 -10.583 11.249 1.00 91.88 97 TYR A C 1
ATOM 776 O O . TYR A 1 97 ? 7.781 -9.539 10.699 1.00 91.88 97 TYR A O 1
ATOM 784 N N . ARG A 1 98 ? 8.170 -11.321 12.061 1.00 86.81 98 ARG A N 1
ATOM 785 C CA . ARG A 1 98 ? 9.586 -11.068 12.344 1.00 86.81 98 ARG A CA 1
ATOM 786 C C . ARG A 1 98 ? 10.440 -12.089 11.622 1.00 86.81 98 ARG A C 1
ATOM 788 O O . ARG A 1 98 ? 10.125 -13.287 11.768 1.00 86.81 98 ARG A O 1
#

Secondary structure (DSSP, 8-state):
---SS--GGG-TT--TT-HHHHHHHHHHHHT-S-EE-SSHHHHHHHHHHH---GGGEE-S--HHHHHHHHS-HHHHHHHHHHHTT--S------PPP-

Organism: Staphylococcus pseudintermedius (NCBI:txid283734)

pLDDT: mean 93.58, std 6.39, range [50.31, 97.94]

InterPro domains:
  IPR007554 CDP-glycerol glycerophosphotransferase [PF04464] (3-98)
  IPR043149 CDP-glycerol glycerophosphotransferase, N-terminal domain [G3DSA:3.40.50.11820] (1-93)
  IPR051612 Teichoic Acid Biosynthesis Enzymes [PTHR37316] (1-98)